Protein AF-A0A7C5TAH6-F1 (afdb_monomer_lite)

Sequence (177 aa):
PFDSHGAPWKGEYIFVSGNLTLDFLYNFFLEVGARLAKMRVYEMTDNPVAREMIGYLLVRGGVHALAYGKALEALTGVEVWRMLPIPSVPNNKFPEAAKYEKMGIHRTLYRFSPSDYKDIEKIWRGSHPEDGQPLQVYEGPPPGGEYHELPDVPEEFAPGLSSDDFRRIAKKLGIEL

Structure (mmCIF, N/CA/C/O backbone):
data_AF-A0A7C5TAH6-F1
#
_entry.id   AF-A0A7C5TAH6-F1
#
loop_
_atom_site.group_PDB
_atom_site.id
_atom_site.type_symbol
_atom_site.label_atom_id
_atom_site.label_alt_id
_atom_site.label_comp_id
_atom_site.label_asym_id
_atom_site.label_entity_id
_atom_site.label_seq_id
_atom_site.pdbx_PDB_ins_code
_atom_site.Cartn_x
_atom_site.Cartn_y
_atom_site.Cartn_z
_atom_site.occupancy
_atom_site.B_iso_or_equiv
_atom_site.auth_seq_id
_atom_site.auth_comp_id
_atom_site.auth_asym_id
_atom_site.auth_atom_id
_atom_site.pdbx_PDB_model_num
ATOM 1 N N . PRO A 1 1 ? 9.172 -13.349 -10.087 1.00 88.50 1 PRO A N 1
ATOM 2 C CA . PRO A 1 1 ? 9.204 -12.263 -9.072 1.00 88.50 1 PRO A CA 1
ATOM 3 C C . PRO A 1 1 ? 10.041 -12.719 -7.868 1.00 88.50 1 PRO A C 1
ATOM 5 O O . PRO A 1 1 ? 9.820 -13.830 -7.390 1.00 88.50 1 PRO A O 1
ATOM 8 N N . PHE A 1 2 ? 11.014 -11.916 -7.432 1.00 96.38 2 PHE A N 1
ATOM 9 C CA . PHE A 1 2 ? 11.978 -12.256 -6.376 1.00 96.38 2 PHE A CA 1
ATOM 10 C C . PHE A 1 2 ? 12.216 -11.072 -5.426 1.00 96.38 2 PHE A C 1
ATOM 12 O O . PHE A 1 2 ? 11.894 -9.934 -5.768 1.00 96.38 2 PHE A O 1
ATOM 19 N N . ASP A 1 3 ? 12.743 -11.348 -4.235 1.00 96.25 3 ASP A N 1
ATOM 20 C CA . ASP A 1 3 ? 13.160 -10.339 -3.259 1.00 96.25 3 ASP A CA 1
ATOM 21 C C . ASP A 1 3 ? 14.594 -9.824 -3.505 1.00 96.25 3 ASP A C 1
ATOM 23 O O . ASP A 1 3 ? 15.278 -10.234 -4.444 1.00 96.25 3 ASP A O 1
ATOM 27 N N . SER A 1 4 ? 15.080 -8.925 -2.643 1.00 96.56 4 SER A N 1
ATOM 28 C CA . SER A 1 4 ? 16.422 -8.333 -2.754 1.00 96.56 4 SER A CA 1
ATOM 29 C C . SER A 1 4 ? 17.583 -9.315 -2.532 1.00 96.56 4 SER A C 1
ATOM 31 O O . SER A 1 4 ? 18.730 -8.941 -2.753 1.00 96.56 4 SER A O 1
ATOM 33 N N . HIS A 1 5 ? 17.312 -10.541 -2.079 1.00 97.25 5 HIS A N 1
ATOM 34 C CA . HIS A 1 5 ? 18.298 -11.614 -1.919 1.00 97.25 5 HIS A CA 1
ATOM 35 C C . HIS A 1 5 ? 18.155 -12.692 -3.006 1.00 97.25 5 HIS A C 1
ATOM 37 O O . HIS A 1 5 ? 18.808 -13.732 -2.938 1.00 97.25 5 HIS A O 1
ATOM 43 N N . GLY A 1 6 ? 17.307 -12.452 -4.012 1.00 97.69 6 GLY A N 1
ATOM 44 C CA . GLY A 1 6 ? 17.059 -13.375 -5.114 1.00 97.69 6 GLY A CA 1
ATOM 45 C C . GLY A 1 6 ? 16.124 -14.534 -4.763 1.00 97.69 6 GLY A C 1
ATOM 46 O O . GLY A 1 6 ? 15.952 -15.436 -5.583 1.00 97.69 6 GLY A O 1
ATOM 47 N N . ALA A 1 7 ? 15.494 -14.539 -3.584 1.00 97.94 7 ALA A N 1
ATOM 48 C CA . ALA A 1 7 ? 14.525 -15.572 -3.244 1.00 97.94 7 ALA A CA 1
ATOM 49 C C . ALA A 1 7 ? 13.210 -15.321 -4.003 1.00 97.94 7 ALA A C 1
ATOM 51 O O . ALA A 1 7 ? 12.696 -14.198 -3.989 1.00 97.94 7 ALA A O 1
ATOM 52 N N . PRO A 1 8 ? 12.628 -16.333 -4.674 1.00 98.19 8 PRO A N 1
ATOM 53 C CA . PRO A 1 8 ? 11.360 -16.160 -5.367 1.00 98.19 8 PRO A CA 1
ATOM 54 C C . PRO A 1 8 ? 10.234 -15.905 -4.364 1.00 98.19 8 PRO A C 1
ATOM 56 O O . PRO A 1 8 ? 10.211 -16.496 -3.283 1.00 98.19 8 PRO A O 1
ATOM 59 N N . TRP A 1 9 ? 9.266 -15.073 -4.745 1.00 98.00 9 TRP A N 1
ATOM 60 C CA . TRP A 1 9 ? 8.038 -14.917 -3.968 1.00 98.00 9 TRP A CA 1
ATOM 61 C C . TRP A 1 9 ? 7.289 -16.256 -3.891 1.00 98.00 9 TRP A C 1
ATOM 63 O O . TRP A 1 9 ? 7.182 -16.966 -4.894 1.00 98.00 9 TRP A O 1
ATOM 73 N N . LYS A 1 10 ? 6.760 -16.599 -2.711 1.00 97.69 10 LYS A N 1
ATOM 74 C CA . LYS A 1 10 ? 6.054 -17.864 -2.463 1.00 97.69 10 LYS A CA 1
ATOM 75 C C . LYS A 1 10 ? 4.659 -17.612 -1.907 1.00 97.69 10 LYS A C 1
ATOM 77 O O . LYS A 1 10 ? 4.452 -16.677 -1.139 1.00 97.69 10 LYS A O 1
ATOM 82 N N . GLY A 1 11 ? 3.733 -18.522 -2.216 1.00 97.75 11 GLY A N 1
ATOM 83 C CA . GLY A 1 11 ? 2.370 -18.500 -1.673 1.00 97.75 11 GLY A CA 1
ATOM 84 C C . GLY A 1 11 ? 2.307 -18.610 -0.146 1.00 97.75 11 GLY A C 1
ATOM 85 O O . GLY A 1 11 ? 1.334 -1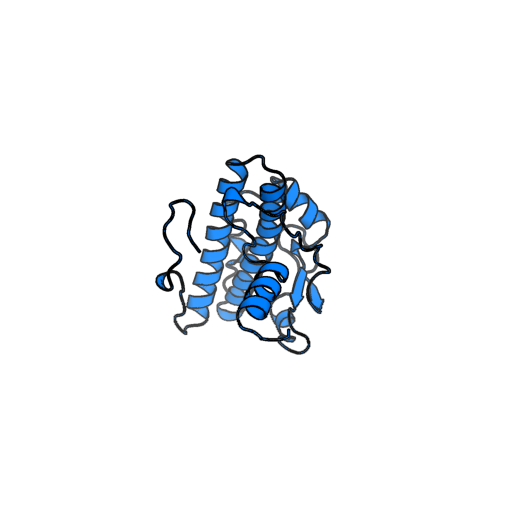8.169 0.446 1.00 97.75 11 GLY A O 1
ATOM 86 N N . GLU A 1 12 ? 3.362 -19.110 0.499 1.00 97.50 12 GLU A N 1
ATOM 87 C CA . GLU A 1 12 ? 3.494 -19.162 1.964 1.00 97.50 12 GLU A CA 1
ATOM 88 C C . GLU A 1 12 ? 3.530 -17.772 2.624 1.00 97.50 12 GLU A C 1
ATOM 90 O O . GLU A 1 12 ? 3.337 -17.661 3.830 1.00 97.50 12 GLU A O 1
ATOM 95 N N . TYR A 1 13 ? 3.763 -16.701 1.857 1.00 97.44 13 TYR A N 1
ATOM 96 C CA . TYR A 1 13 ? 3.665 -15.327 2.357 1.00 97.44 13 TYR A CA 1
ATOM 97 C C . TYR A 1 13 ? 2.221 -14.822 2.446 1.00 97.44 13 TYR A C 1
ATOM 99 O O . TYR A 1 13 ? 1.988 -13.762 3.021 1.00 97.44 13 TYR A O 1
ATOM 107 N N . ILE A 1 14 ? 1.256 -15.554 1.882 1.00 98.19 14 ILE A N 1
ATOM 108 C CA . ILE A 1 14 ? -0.165 -15.242 2.005 1.00 98.19 14 ILE A CA 1
ATOM 109 C C . ILE A 1 14 ? -0.675 -15.783 3.337 1.00 98.19 14 ILE A C 1
ATOM 111 O O . ILE A 1 14 ? -0.513 -16.962 3.649 1.00 98.19 14 ILE A O 1
ATOM 115 N N . PHE A 1 15 ? -1.380 -14.934 4.077 1.00 98.50 15 PHE A N 1
ATOM 116 C CA . PHE A 1 15 ? -2.148 -15.340 5.242 1.00 98.50 15 PHE A CA 1
ATOM 117 C C . PHE A 1 15 ? -3.635 -15.104 4.985 1.00 98.50 15 PHE A C 1
ATOM 119 O O . PHE A 1 15 ? -4.068 -13.971 4.785 1.00 98.50 15 PHE A O 1
ATOM 126 N N . VAL A 1 16 ? -4.407 -16.189 4.972 1.00 98.19 16 VAL A N 1
ATOM 127 C CA . VAL A 1 16 ? -5.870 -16.166 4.874 1.00 98.19 16 VAL A CA 1
ATOM 128 C C . VAL A 1 16 ? -6.396 -17.255 5.792 1.00 98.19 16 VAL A C 1
ATOM 130 O O . VAL A 1 16 ? -6.311 -18.440 5.472 1.00 98.19 16 VAL A O 1
ATOM 133 N N . SER A 1 17 ? -6.903 -16.859 6.954 1.00 98.31 17 SER A N 1
ATOM 134 C CA . SER A 1 17 ? -7.421 -17.804 7.944 1.00 98.31 17 SER A CA 1
ATOM 135 C C . SER A 1 17 ? -8.921 -18.056 7.798 1.00 98.31 17 SER A C 1
ATOM 137 O O . SER A 1 17 ? -9.429 -19.049 8.316 1.00 98.31 17 SER A O 1
ATOM 139 N N . GLY A 1 18 ? -9.645 -17.150 7.131 1.00 98.25 18 GLY A N 1
ATOM 140 C CA . GLY A 1 18 ? -11.108 -17.148 7.108 1.00 98.25 18 GLY A CA 1
ATOM 141 C C . GLY A 1 18 ? -11.734 -16.581 8.389 1.00 98.25 18 GLY A C 1
ATOM 142 O O . GLY A 1 18 ? -12.956 -16.468 8.475 1.00 98.25 18 GLY A O 1
ATOM 143 N N . ASN A 1 19 ? -10.923 -16.186 9.378 1.00 98.56 19 ASN A N 1
ATOM 144 C CA . ASN A 1 19 ? -11.364 -15.414 10.532 1.00 98.56 19 ASN A CA 1
ATOM 145 C C . ASN A 1 19 ? -11.103 -13.925 10.280 1.00 98.56 19 ASN A C 1
ATOM 147 O O . ASN A 1 19 ? -9.960 -13.475 10.261 1.00 98.56 19 ASN A O 1
ATOM 151 N N . LEU A 1 20 ? -12.178 -13.152 10.133 1.00 98.19 20 LEU A N 1
ATOM 152 C CA . LEU A 1 20 ? -12.101 -11.756 9.701 1.00 98.19 20 LEU A CA 1
ATOM 153 C C . LEU A 1 20 ? -11.236 -10.872 10.614 1.00 98.19 20 LEU A C 1
ATOM 155 O O . LEU A 1 20 ? -10.440 -10.074 10.125 1.00 98.19 20 LEU A O 1
ATOM 159 N N . THR A 1 21 ? -11.368 -11.015 11.935 1.00 98.50 21 THR A N 1
ATOM 160 C CA . THR A 1 21 ? -10.580 -10.228 12.895 1.00 98.50 21 THR A CA 1
ATOM 161 C C . THR A 1 21 ? -9.097 -10.572 12.806 1.00 98.50 21 THR A C 1
ATOM 163 O O . THR A 1 21 ? -8.258 -9.672 12.804 1.00 98.50 21 THR A O 1
ATOM 166 N N . LEU A 1 22 ? -8.768 -11.863 12.711 1.00 98.69 22 LEU A N 1
ATOM 167 C CA . LEU A 1 22 ? -7.389 -12.328 12.590 1.00 98.69 22 LEU A CA 1
ATOM 168 C C . LEU A 1 22 ? -6.756 -11.869 11.270 1.00 98.69 22 LEU A C 1
ATOM 170 O O . LEU A 1 22 ? -5.626 -11.384 11.272 1.00 98.69 22 LEU A O 1
ATOM 174 N N . ASP A 1 23 ? -7.502 -11.947 10.170 1.00 98.75 23 ASP A N 1
ATOM 175 C CA . ASP A 1 23 ? -7.037 -11.513 8.853 1.00 98.75 23 ASP A CA 1
ATOM 176 C C . ASP A 1 23 ? -6.838 -9.985 8.808 1.00 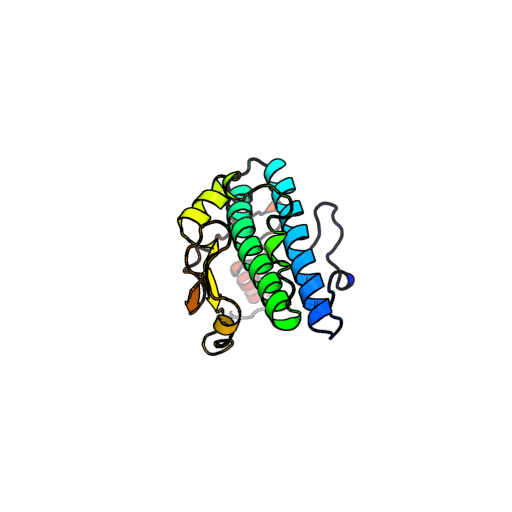98.75 23 ASP A C 1
ATOM 178 O O . ASP A 1 23 ? -5.829 -9.512 8.289 1.00 98.75 23 ASP A O 1
ATOM 182 N N . PHE A 1 24 ? -7.716 -9.181 9.426 1.00 98.56 24 PHE A N 1
ATOM 183 C CA . PHE A 1 24 ? -7.491 -7.732 9.525 1.00 98.56 24 PHE A CA 1
ATOM 184 C C . PHE A 1 24 ? -6.340 -7.351 10.457 1.00 98.56 24 PHE A C 1
ATOM 186 O O . PHE A 1 24 ? -5.618 -6.396 10.159 1.00 98.56 24 PHE A O 1
ATOM 193 N N . LEU A 1 25 ? -6.129 -8.088 11.551 1.00 98.69 25 LEU A N 1
ATOM 194 C CA . LEU A 1 25 ? -4.967 -7.884 12.415 1.00 98.69 25 LEU A CA 1
ATOM 195 C C . LEU A 1 25 ? -3.669 -8.178 11.655 1.00 98.69 25 LEU A C 1
ATOM 197 O O . LEU A 1 25 ? -2.727 -7.386 11.717 1.00 98.69 25 LEU A O 1
ATOM 201 N N . TYR A 1 26 ? -3.645 -9.276 10.895 1.00 98.75 26 TYR A N 1
ATOM 202 C CA . TYR A 1 26 ? -2.534 -9.602 10.010 1.00 98.75 26 TYR A CA 1
ATOM 203 C C . TYR A 1 26 ? -2.311 -8.505 8.962 1.00 98.75 26 TYR A C 1
ATOM 205 O O . TYR A 1 26 ? -1.183 -8.050 8.799 1.00 98.75 26 TYR A O 1
ATOM 213 N N . ASN A 1 27 ? -3.365 -8.017 8.304 1.00 98.81 27 ASN A N 1
ATOM 214 C CA . ASN A 1 27 ? -3.251 -6.974 7.281 1.00 98.81 27 ASN A CA 1
ATOM 215 C C . ASN A 1 27 ? -2.724 -5.645 7.845 1.00 98.81 27 ASN A C 1
ATOM 217 O O . ASN A 1 27 ? -1.900 -4.989 7.208 1.00 98.81 27 ASN A O 1
ATOM 221 N N . PHE A 1 28 ? -3.142 -5.262 9.057 1.00 98.81 28 PHE A N 1
ATOM 222 C CA . PHE A 1 28 ? -2.584 -4.098 9.749 1.00 98.81 28 PHE A CA 1
ATOM 223 C C . PHE A 1 28 ? -1.079 -4.267 10.002 1.00 98.81 28 PHE A C 1
ATOM 225 O O . PHE A 1 28 ? -0.293 -3.374 9.679 1.00 98.81 28 PHE A O 1
ATOM 232 N N . PHE A 1 29 ? -0.670 -5.427 10.533 1.00 98.69 29 PHE A N 1
ATOM 233 C CA . PHE A 1 29 ? 0.741 -5.767 10.734 1.00 98.69 29 PHE A CA 1
ATOM 234 C C . PHE A 1 29 ? 1.530 -5.753 9.415 1.00 98.69 29 PHE A C 1
ATOM 236 O O . PHE A 1 29 ? 2.628 -5.194 9.355 1.00 98.69 29 PHE A O 1
ATOM 243 N N . LEU A 1 30 ? 0.961 -6.326 8.354 1.00 98.75 30 LEU A N 1
ATOM 244 C CA . LEU A 1 30 ? 1.581 -6.409 7.039 1.00 98.75 30 LEU A CA 1
ATOM 245 C C . LEU A 1 30 ? 1.898 -5.015 6.486 1.00 98.75 30 LEU A C 1
ATOM 247 O O . LEU A 1 30 ? 3.012 -4.792 6.015 1.00 98.75 30 LEU A O 1
ATOM 251 N N . GLU A 1 31 ? 0.968 -4.063 6.587 1.00 98.81 31 GLU A N 1
ATOM 252 C CA . GLU A 1 31 ? 1.178 -2.697 6.094 1.00 98.81 31 GLU A CA 1
ATOM 253 C C . GLU A 1 31 ? 2.289 -1.963 6.856 1.00 98.81 31 GLU A C 1
ATOM 255 O O . GLU A 1 31 ? 3.167 -1.355 6.239 1.00 98.81 31 GLU A O 1
ATOM 260 N N . VAL A 1 32 ? 2.328 -2.057 8.191 1.00 98.44 32 VAL A N 1
ATOM 261 C CA . VAL A 1 32 ? 3.386 -1.392 8.974 1.00 98.44 32 VAL A CA 1
ATOM 262 C C . VAL A 1 32 ? 4.753 -2.067 8.813 1.00 98.44 32 VAL A C 1
ATOM 264 O O . VAL A 1 32 ? 5.780 -1.384 8.778 1.00 98.44 32 VAL A O 1
ATOM 267 N N . GLY A 1 33 ? 4.787 -3.390 8.623 1.00 98.50 33 GLY A N 1
ATOM 268 C CA . GLY A 1 33 ? 6.002 -4.119 8.257 1.00 98.50 33 GLY A CA 1
ATOM 269 C C . GLY A 1 33 ? 6.506 -3.728 6.864 1.00 98.50 33 GLY A C 1
ATOM 270 O O . GLY A 1 33 ? 7.689 -3.428 6.679 1.00 98.50 33 GLY A O 1
ATOM 271 N N . ALA A 1 34 ? 5.599 -3.633 5.890 1.00 98.69 34 ALA A N 1
ATOM 272 C CA . ALA A 1 34 ? 5.915 -3.186 4.540 1.00 98.69 34 ALA A CA 1
ATOM 273 C C . ALA A 1 34 ? 6.363 -1.716 4.509 1.00 98.69 34 ALA A C 1
ATOM 275 O O . ALA A 1 34 ? 7.215 -1.355 3.695 1.00 98.69 34 ALA A O 1
ATOM 276 N N . ARG A 1 35 ? 5.819 -0.862 5.382 1.00 98.62 35 ARG A N 1
ATOM 277 C CA . ARG A 1 35 ? 6.261 0.526 5.566 1.00 98.62 35 ARG A CA 1
ATOM 278 C C . ARG A 1 35 ? 7.698 0.598 6.081 1.00 98.62 35 ARG A C 1
ATOM 280 O O . ARG A 1 35 ? 8.499 1.329 5.506 1.00 98.62 35 ARG A O 1
ATOM 287 N N . LEU A 1 36 ? 8.047 -0.188 7.102 1.00 98.62 36 LEU A N 1
ATOM 288 C CA . LEU A 1 36 ? 9.419 -0.263 7.618 1.00 98.62 36 LEU A CA 1
ATOM 289 C C . LEU A 1 36 ? 10.419 -0.656 6.520 1.00 98.62 36 LEU A C 1
ATOM 291 O O . LEU A 1 36 ? 11.473 -0.032 6.396 1.00 98.62 36 LEU A O 1
ATOM 295 N N . ALA A 1 37 ? 10.088 -1.666 5.710 1.00 98.50 37 ALA A N 1
ATOM 296 C CA . ALA A 1 37 ? 10.935 -2.082 4.595 1.00 98.50 37 ALA A CA 1
ATOM 297 C C . ALA A 1 37 ? 11.120 -0.951 3.568 1.00 98.50 37 ALA A C 1
ATOM 299 O O . ALA A 1 37 ? 12.250 -0.655 3.185 1.00 98.50 37 ALA A O 1
ATOM 300 N N . LYS A 1 38 ? 10.033 -0.261 3.187 1.00 98.75 38 LYS A N 1
ATOM 301 C CA . LYS A 1 38 ? 10.082 0.900 2.281 1.00 98.75 38 LYS A CA 1
ATOM 302 C C . LYS A 1 38 ? 10.994 2.007 2.810 1.00 98.75 38 LYS A C 1
ATOM 304 O O . LYS A 1 38 ? 11.820 2.507 2.057 1.00 98.75 38 LYS A O 1
ATOM 309 N N . MET A 1 39 ? 10.883 2.358 4.093 1.00 98.56 39 MET A N 1
ATOM 310 C CA . MET A 1 39 ? 11.728 3.389 4.711 1.00 98.56 39 MET A CA 1
ATOM 311 C C . MET A 1 39 ? 13.214 3.023 4.650 1.00 98.56 39 MET A C 1
ATOM 313 O O . MET A 1 39 ? 14.027 3.847 4.251 1.00 98.56 39 MET A O 1
ATOM 317 N N . ARG A 1 40 ? 13.567 1.774 4.976 1.00 98.56 40 ARG A N 1
ATOM 318 C CA . ARG A 1 40 ? 14.963 1.315 4.905 1.00 98.56 40 ARG A CA 1
ATOM 319 C C . ARG A 1 40 ? 15.500 1.351 3.478 1.00 98.56 40 ARG A C 1
ATOM 321 O O . ARG A 1 40 ? 16.596 1.845 3.260 1.00 98.56 40 ARG A O 1
ATOM 328 N N . VAL A 1 41 ? 14.721 0.884 2.500 1.00 98.62 41 VAL A N 1
ATOM 329 C CA . VAL A 1 41 ? 15.124 0.941 1.084 1.00 98.62 41 VAL A CA 1
ATOM 330 C C . VAL A 1 41 ? 15.285 2.388 0.616 1.00 98.62 41 VAL A C 1
ATOM 332 O O . VAL A 1 41 ? 16.247 2.687 -0.084 1.00 98.62 41 VAL A O 1
ATOM 335 N N . TYR A 1 42 ? 14.404 3.298 1.041 1.00 98.62 42 TYR A N 1
ATOM 336 C CA . TYR A 1 42 ? 14.531 4.728 0.754 1.00 98.62 42 TYR A CA 1
ATOM 337 C C . TYR A 1 42 ? 15.861 5.302 1.273 1.00 98.62 42 TYR A C 1
ATOM 339 O O . TYR A 1 42 ? 16.503 6.096 0.590 1.00 98.62 42 TYR A O 1
ATOM 347 N N . GLU A 1 43 ? 16.306 4.887 2.461 1.00 98.44 43 GLU A N 1
ATOM 348 C CA . GLU A 1 43 ? 17.591 5.307 3.040 1.00 98.44 43 GLU A CA 1
ATOM 349 C C . GLU A 1 43 ? 18.811 4.668 2.354 1.00 98.44 43 GLU A C 1
ATOM 351 O O . GLU A 1 43 ? 19.923 5.173 2.488 1.00 98.44 43 GLU A O 1
ATOM 356 N N . MET A 1 44 ? 18.619 3.591 1.589 1.00 98.69 44 MET A N 1
ATOM 357 C CA . MET A 1 44 ? 19.682 2.883 0.864 1.00 98.69 44 MET A CA 1
ATOM 358 C C . MET A 1 44 ? 19.902 3.399 -0.563 1.00 98.69 44 MET A C 1
ATOM 360 O O . MET A 1 44 ? 20.815 2.936 -1.244 1.00 98.69 44 MET A O 1
ATOM 364 N N . THR A 1 45 ? 19.071 4.324 -1.046 1.00 98.44 45 THR A N 1
ATOM 365 C CA . THR A 1 45 ? 19.170 4.848 -2.411 1.00 98.44 45 THR A CA 1
ATOM 366 C C . THR A 1 45 ? 18.891 6.343 -2.464 1.00 98.44 45 THR A C 1
ATOM 368 O O . THR A 1 45 ? 18.075 6.874 -1.713 1.00 98.44 45 THR A O 1
ATOM 371 N N . ASP A 1 46 ? 19.558 7.036 -3.376 1.00 98.31 46 ASP A N 1
ATOM 372 C CA . ASP A 1 46 ? 19.279 8.412 -3.784 1.00 98.31 46 ASP A CA 1
ATOM 373 C C . ASP A 1 46 ? 18.633 8.487 -5.179 1.00 98.31 46 ASP A C 1
ATOM 375 O O . ASP A 1 46 ? 18.361 9.582 -5.673 1.00 98.31 46 ASP A O 1
ATOM 379 N N . ASN A 1 47 ? 18.333 7.339 -5.803 1.00 98.69 47 ASN A N 1
ATOM 380 C CA . ASN A 1 47 ? 17.711 7.295 -7.119 1.00 98.69 47 ASN A CA 1
ATOM 381 C C . ASN A 1 47 ? 16.323 7.972 -7.079 1.00 98.69 47 ASN A C 1
ATOM 383 O O . ASN A 1 47 ? 15.451 7.538 -6.316 1.00 98.69 47 ASN A O 1
ATOM 387 N N . PRO A 1 48 ? 16.077 8.996 -7.917 1.00 98.44 48 PRO A N 1
ATOM 388 C CA . PRO A 1 48 ? 14.859 9.795 -7.832 1.00 98.44 48 PRO A CA 1
ATOM 389 C C . PRO A 1 48 ? 13.601 9.004 -8.200 1.00 98.44 48 PRO A C 1
ATOM 391 O O . PRO A 1 48 ? 12.557 9.224 -7.598 1.00 98.44 48 PRO A O 1
ATOM 394 N N . VAL A 1 49 ? 13.686 8.043 -9.127 1.00 97.88 49 VAL A N 1
ATOM 395 C CA . VAL A 1 49 ? 12.542 7.194 -9.507 1.00 97.88 49 VAL A CA 1
ATOM 396 C C . VAL A 1 49 ? 12.145 6.288 -8.343 1.00 97.88 49 VAL A C 1
ATOM 398 O O . VAL A 1 49 ? 10.965 6.184 -8.005 1.00 97.88 49 VAL A O 1
ATOM 401 N N . ALA A 1 50 ? 13.131 5.669 -7.687 1.00 98.56 50 ALA A N 1
ATOM 402 C CA . ALA A 1 50 ? 12.888 4.834 -6.516 1.00 98.56 50 ALA A CA 1
ATOM 403 C C . ALA A 1 50 ? 12.296 5.650 -5.357 1.00 98.56 50 ALA A C 1
ATOM 405 O O . ALA A 1 50 ? 11.305 5.232 -4.758 1.00 98.56 50 ALA A O 1
ATOM 406 N N . ARG A 1 51 ? 12.859 6.828 -5.061 1.00 98.75 51 ARG A N 1
ATOM 407 C CA . ARG A 1 51 ? 12.376 7.700 -3.980 1.00 98.75 51 ARG A CA 1
ATOM 408 C C . ARG A 1 51 ? 10.981 8.251 -4.229 1.00 98.75 51 ARG A C 1
ATOM 410 O O . ARG A 1 51 ? 10.173 8.255 -3.303 1.00 98.75 51 ARG A O 1
ATOM 417 N N . GLU A 1 52 ? 10.675 8.639 -5.462 1.00 98.62 52 GLU A N 1
ATOM 418 C CA . GLU A 1 52 ? 9.344 9.099 -5.859 1.00 98.62 52 GLU A CA 1
ATOM 419 C C . GLU A 1 52 ? 8.294 7.998 -5.641 1.00 98.62 52 GLU A C 1
ATOM 421 O O . GLU A 1 52 ? 7.284 8.212 -4.964 1.00 98.62 52 GLU A O 1
ATOM 426 N N . MET A 1 53 ? 8.579 6.785 -6.133 1.00 98.56 53 MET A N 1
ATOM 427 C CA . MET A 1 53 ? 7.717 5.615 -5.954 1.00 98.56 53 MET A CA 1
ATOM 428 C C . MET A 1 53 ? 7.533 5.269 -4.472 1.00 98.56 53 MET A C 1
ATOM 430 O O . MET A 1 53 ? 6.402 5.082 -4.015 1.00 98.56 53 MET A O 1
ATOM 434 N N . ILE A 1 54 ? 8.618 5.226 -3.694 1.00 98.81 54 ILE A N 1
ATOM 435 C CA . ILE A 1 54 ? 8.541 4.913 -2.265 1.00 98.81 54 ILE A CA 1
ATOM 436 C C . ILE A 1 54 ? 7.760 5.997 -1.518 1.00 98.81 54 ILE A C 1
ATOM 438 O O . ILE A 1 54 ? 6.898 5.657 -0.711 1.00 98.81 54 ILE A O 1
ATOM 442 N N . GLY A 1 55 ? 8.002 7.278 -1.800 1.00 98.75 55 GLY A N 1
ATOM 443 C CA . GLY A 1 55 ? 7.281 8.391 -1.186 1.00 98.75 55 GLY A CA 1
ATOM 444 C C . GLY A 1 55 ? 5.772 8.284 -1.394 1.00 98.75 55 GLY A C 1
ATOM 445 O O . GLY A 1 55 ? 5.007 8.383 -0.434 1.00 98.75 55 GLY A O 1
ATOM 446 N N . TYR A 1 56 ? 5.342 7.983 -2.623 1.00 98.69 56 TYR A N 1
ATOM 447 C CA . TYR A 1 56 ? 3.931 7.738 -2.924 1.00 98.69 56 TYR A CA 1
ATOM 448 C C . TYR A 1 56 ? 3.380 6.549 -2.127 1.00 98.69 56 TYR A C 1
ATOM 450 O O . TYR A 1 56 ? 2.337 6.649 -1.475 1.00 98.69 56 TYR A O 1
ATOM 458 N N . LEU A 1 57 ? 4.095 5.421 -2.131 1.00 98.81 57 LEU A N 1
ATOM 459 C CA . LEU A 1 57 ? 3.640 4.191 -1.485 1.00 98.81 57 LEU A CA 1
ATOM 460 C C . LEU A 1 57 ? 3.731 4.212 0.048 1.00 98.81 57 LEU A C 1
ATOM 462 O O . LEU A 1 57 ? 3.008 3.452 0.690 1.00 98.81 57 LEU A O 1
ATOM 466 N N . LEU A 1 58 ? 4.548 5.077 0.654 1.00 98.75 58 LEU A N 1
ATOM 467 C CA . LEU A 1 58 ? 4.512 5.345 2.096 1.00 98.75 58 LEU A CA 1
ATOM 468 C C . LEU A 1 58 ? 3.187 6.006 2.489 1.00 98.75 58 LEU A C 1
ATOM 470 O O . LEU A 1 58 ? 2.567 5.606 3.476 1.00 98.75 58 LEU A O 1
ATOM 474 N N . VAL A 1 59 ? 2.714 6.959 1.680 1.00 98.56 59 VAL A N 1
ATOM 475 C CA . VAL A 1 59 ? 1.410 7.599 1.887 1.00 98.56 59 VAL A CA 1
ATOM 476 C C . VAL A 1 59 ? 0.276 6.601 1.656 1.00 98.56 59 VAL A C 1
ATOM 478 O O . VAL A 1 59 ? -0.619 6.489 2.493 1.00 98.56 59 VAL A O 1
ATOM 481 N N . ARG A 1 60 ? 0.321 5.816 0.569 1.00 98.75 60 ARG A N 1
ATOM 482 C CA . ARG A 1 60 ? -0.705 4.791 0.292 1.00 98.75 60 ARG A CA 1
ATOM 483 C C . ARG A 1 60 ? -0.756 3.692 1.357 1.00 98.75 60 ARG A C 1
ATOM 485 O O . ARG A 1 60 ? -1.846 3.358 1.807 1.00 98.75 60 ARG A O 1
ATOM 492 N N . GLY A 1 61 ? 0.391 3.184 1.808 1.00 98.56 61 GLY A N 1
ATOM 493 C CA . GLY A 1 61 ? 0.450 2.206 2.902 1.00 98.56 61 GLY A CA 1
ATOM 494 C C . GLY A 1 61 ? -0.101 2.764 4.218 1.00 98.56 61 GLY A C 1
ATOM 495 O O . GLY A 1 61 ? -0.776 2.051 4.955 1.00 98.56 61 GLY A O 1
ATOM 496 N N . GLY A 1 62 ? 0.091 4.064 4.481 1.00 98.31 62 GLY A N 1
ATOM 497 C CA . GLY A 1 62 ? -0.551 4.758 5.603 1.00 98.31 62 GLY A CA 1
ATOM 498 C C . GLY A 1 62 ? -2.081 4.741 5.522 1.00 98.31 62 GLY A C 1
ATOM 499 O O . GLY A 1 62 ? -2.741 4.422 6.511 1.00 98.31 62 GLY A O 1
ATOM 500 N N . VAL A 1 63 ? -2.646 4.996 4.333 1.00 98.69 63 VAL A N 1
ATOM 501 C CA . VAL A 1 63 ? -4.097 4.882 4.085 1.00 98.69 63 VAL A CA 1
ATOM 502 C C . VAL A 1 63 ? -4.597 3.476 4.408 1.00 98.69 63 VAL A C 1
ATOM 504 O O . VAL A 1 63 ? -5.593 3.325 5.113 1.00 98.69 63 VAL A O 1
ATOM 507 N N . HIS A 1 64 ? -3.906 2.442 3.928 1.00 98.81 64 HIS A N 1
ATOM 508 C CA . HIS A 1 64 ? -4.318 1.056 4.148 1.00 98.81 64 HIS A CA 1
ATOM 509 C C . HIS A 1 64 ? -4.209 0.641 5.619 1.00 98.81 64 HIS A C 1
ATOM 511 O O . HIS A 1 64 ? -5.161 0.086 6.165 1.00 98.81 64 HIS A O 1
ATOM 517 N N . ALA A 1 65 ? -3.095 0.960 6.287 1.00 98.69 65 ALA A N 1
ATOM 518 C CA . ALA A 1 65 ? -2.918 0.678 7.710 1.00 98.69 65 ALA A CA 1
ATOM 519 C C . ALA A 1 65 ? -4.016 1.349 8.550 1.00 98.69 65 ALA A C 1
ATOM 521 O O . ALA A 1 65 ? -4.611 0.714 9.422 1.00 98.69 65 ALA A O 1
ATOM 522 N N . LEU A 1 66 ? -4.348 2.611 8.253 1.00 98.62 66 LEU A N 1
ATOM 523 C CA . LEU A 1 66 ? -5.444 3.311 8.920 1.00 98.62 66 LEU A CA 1
ATOM 524 C C . LEU A 1 66 ? -6.803 2.661 8.616 1.00 98.62 66 LEU A C 1
ATOM 526 O O . LEU A 1 66 ? -7.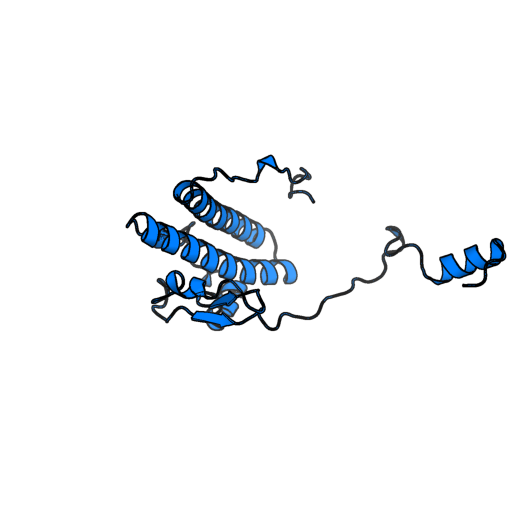615 2.510 9.527 1.00 98.62 66 LEU A O 1
ATOM 530 N N . ALA A 1 67 ? -7.054 2.242 7.373 1.00 98.62 67 ALA A N 1
ATOM 531 C CA . ALA A 1 67 ? -8.308 1.600 6.982 1.00 98.62 67 ALA A CA 1
ATOM 532 C C . ALA A 1 67 ? -8.513 0.259 7.705 1.00 98.62 67 ALA A C 1
ATOM 534 O O . ALA A 1 67 ? -9.577 0.037 8.283 1.00 98.62 67 ALA A O 1
ATOM 535 N N . TYR A 1 68 ? -7.487 -0.600 7.754 1.00 98.75 68 TYR A N 1
ATOM 536 C CA . TYR A 1 68 ? -7.538 -1.852 8.517 1.00 98.75 68 TYR A CA 1
ATOM 537 C C . TYR A 1 68 ? -7.663 -1.601 10.022 1.00 98.75 68 TYR A C 1
ATOM 539 O O . TYR A 1 68 ? -8.446 -2.272 10.690 1.00 98.75 68 TYR A O 1
ATOM 547 N N . GLY A 1 69 ? -6.968 -0.595 10.558 1.00 98.56 69 GLY A N 1
ATOM 548 C CA . GLY A 1 69 ? -7.104 -0.205 11.961 1.00 98.56 69 GLY A CA 1
ATOM 549 C C . GLY A 1 69 ? -8.518 0.281 12.314 1.00 98.56 69 GLY A C 1
ATOM 550 O O . GLY A 1 69 ? -9.043 -0.091 13.360 1.00 98.56 69 GLY A O 1
ATOM 551 N N . LYS A 1 70 ? -9.172 1.049 11.431 1.00 98.50 70 LYS A N 1
ATOM 552 C CA . LYS A 1 70 ? -10.585 1.448 11.577 1.00 98.50 70 LYS A CA 1
ATOM 553 C C . LYS A 1 70 ? -11.551 0.271 11.433 1.00 98.50 70 LYS A C 1
ATOM 555 O O . LYS A 1 70 ? -12.553 0.216 12.139 1.00 98.50 70 LYS A O 1
ATOM 560 N N . ALA A 1 71 ? -11.261 -0.686 10.551 1.00 98.44 71 ALA A N 1
ATOM 561 C CA . ALA A 1 71 ? -12.052 -1.911 10.439 1.00 98.44 71 ALA A CA 1
ATOM 562 C C . ALA A 1 71 ? -11.967 -2.758 11.723 1.00 98.44 71 ALA A C 1
ATOM 564 O O . ALA A 1 71 ? -12.987 -3.242 12.210 1.00 98.44 71 ALA A O 1
ATOM 565 N N . LEU A 1 72 ? -10.772 -2.881 12.311 1.00 98.69 72 LEU A N 1
ATOM 566 C CA . LEU A 1 72 ? -10.569 -3.547 13.601 1.00 98.69 72 LEU A CA 1
ATOM 567 C C . LEU A 1 72 ? -11.316 -2.839 14.732 1.00 98.69 72 LEU A C 1
ATOM 569 O O . LEU A 1 72 ? -11.961 -3.512 15.532 1.00 98.69 72 LEU A O 1
ATOM 573 N N . GLU A 1 73 ? -11.291 -1.506 14.774 1.00 98.25 73 GLU A N 1
ATOM 574 C CA . GLU A 1 73 ? -12.083 -0.726 15.730 1.00 98.25 73 GLU A CA 1
ATOM 575 C C . GLU A 1 73 ? -13.579 -1.033 15.588 1.00 98.25 73 GLU A C 1
ATOM 577 O O . GLU A 1 73 ? -14.236 -1.347 16.576 1.00 98.25 73 GLU A O 1
ATOM 582 N N . ALA A 1 74 ? -14.109 -1.030 14.363 1.00 97.69 74 ALA A N 1
ATOM 583 C CA . ALA A 1 74 ? -15.520 -1.321 14.118 1.00 97.69 74 ALA A CA 1
ATOM 584 C C . ALA A 1 74 ? -15.931 -2.743 14.546 1.00 97.69 74 ALA A C 1
ATOM 586 O O . ALA A 1 74 ? -17.061 -2.948 14.984 1.00 97.69 74 ALA A O 1
ATOM 587 N N . LEU A 1 75 ? -15.030 -3.723 14.421 1.00 97.56 75 LEU A N 1
ATOM 588 C CA . LEU A 1 75 ? -15.298 -5.123 14.769 1.00 97.56 75 LEU A CA 1
ATOM 589 C C . LEU A 1 75 ? -15.087 -5.447 16.250 1.00 97.56 75 LEU A C 1
ATOM 591 O O . LEU A 1 75 ? -15.744 -6.342 16.776 1.00 97.56 75 LEU A O 1
ATOM 595 N N . THR A 1 76 ? -14.138 -4.779 16.905 1.00 98.06 76 THR A N 1
ATOM 596 C CA . THR A 1 76 ? -13.639 -5.186 18.231 1.00 98.06 76 THR A CA 1
ATOM 597 C C . THR A 1 76 ? -13.804 -4.118 19.309 1.00 98.06 76 THR A C 1
ATOM 599 O O . THR A 1 76 ? -13.669 -4.427 20.490 1.00 98.06 76 THR A O 1
ATOM 602 N N . GLY A 1 77 ? -14.065 -2.865 18.928 1.00 98.25 77 GLY A N 1
ATOM 603 C CA . GLY A 1 77 ? -14.044 -1.704 19.820 1.00 98.25 77 GLY A CA 1
ATOM 604 C C . GLY A 1 77 ? -12.638 -1.212 20.189 1.00 98.25 77 GLY A C 1
ATOM 605 O O . GLY A 1 77 ? -12.516 -0.252 20.944 1.00 98.25 77 GLY A O 1
ATOM 606 N N . VAL A 1 78 ? -11.573 -1.845 19.683 1.00 98.31 78 VAL A N 1
ATOM 607 C CA . VAL A 1 78 ? -10.185 -1.467 19.982 1.00 98.31 78 VAL A CA 1
ATOM 608 C C . VAL A 1 78 ? -9.639 -0.533 18.903 1.00 98.31 78 VAL A C 1
ATOM 610 O O . VAL A 1 78 ? -9.537 -0.904 17.735 1.00 98.31 78 VAL A O 1
ATOM 613 N N . GLU A 1 79 ? -9.208 0.666 19.296 1.00 97.12 79 GLU A N 1
ATOM 614 C CA . GLU A 1 79 ? -8.620 1.677 18.405 1.00 97.12 79 GLU A CA 1
ATOM 615 C C . GLU A 1 79 ? -7.157 1.346 18.021 1.00 97.12 79 GLU A C 1
ATOM 617 O O . GLU A 1 79 ? -6.227 2.102 18.303 1.00 97.12 79 GLU A O 1
ATOM 622 N N . VAL A 1 80 ? -6.932 0.206 17.355 1.00 97.00 80 VAL A N 1
ATOM 623 C CA . VAL A 1 80 ? -5.603 -0.284 16.914 1.00 97.00 80 VAL A CA 1
ATOM 624 C C . VAL A 1 80 ? -4.845 0.766 16.091 1.00 97.00 80 VAL A C 1
ATOM 626 O O . VAL A 1 80 ? -3.625 0.895 16.201 1.00 97.00 80 VAL A O 1
ATOM 629 N N . TRP A 1 81 ? -5.567 1.568 15.303 1.00 96.81 81 TRP A N 1
ATOM 630 C CA . TRP A 1 81 ? -4.992 2.641 14.491 1.00 96.81 81 TRP A CA 1
ATOM 631 C C . TRP A 1 81 ? -4.253 3.712 15.310 1.00 96.81 81 TRP A C 1
ATOM 633 O O . TRP A 1 81 ? -3.384 4.377 14.750 1.00 96.81 81 TRP A O 1
ATOM 643 N N . ARG A 1 82 ? -4.520 3.866 16.619 1.00 96.88 82 ARG A N 1
ATOM 644 C CA . ARG A 1 82 ? -3.776 4.796 17.495 1.00 96.88 82 ARG A CA 1
ATOM 645 C C . ARG A 1 82 ? -2.312 4.413 17.691 1.00 96.88 82 ARG A C 1
ATOM 647 O O . ARG A 1 82 ? -1.541 5.227 18.185 1.00 96.88 82 ARG A O 1
ATOM 654 N N . MET A 1 83 ? -1.921 3.194 17.320 1.00 97.06 83 MET A N 1
ATOM 655 C CA . MET A 1 83 ? -0.516 2.790 17.322 1.00 97.06 83 MET A CA 1
ATOM 656 C C . MET A 1 83 ? 0.278 3.389 16.153 1.00 97.06 83 MET A C 1
ATOM 658 O O . MET A 1 83 ? 1.505 3.332 16.168 1.00 97.06 83 MET A O 1
ATOM 662 N N . LEU A 1 84 ? -0.388 3.937 15.130 1.00 97.00 84 LEU A N 1
ATOM 663 C CA . LEU A 1 84 ? 0.284 4.572 14.001 1.00 97.00 84 LEU A CA 1
ATOM 664 C C . LEU A 1 84 ? 0.892 5.936 14.395 1.00 97.00 84 LEU A C 1
ATOM 666 O O . LEU A 1 84 ? 0.310 6.647 15.213 1.00 97.00 84 LEU A O 1
ATOM 670 N N . PRO A 1 85 ? 2.018 6.334 13.773 1.00 96.56 85 PRO A N 1
ATOM 671 C CA . PRO A 1 85 ? 2.788 5.569 12.791 1.00 96.56 85 PRO A CA 1
ATOM 672 C C . PRO A 1 85 ? 3.708 4.518 13.438 1.00 96.56 85 PRO A C 1
ATOM 674 O O . PRO A 1 85 ? 4.296 4.739 14.497 1.00 96.56 85 PRO A O 1
ATOM 677 N N . ILE A 1 86 ? 3.896 3.393 12.739 1.00 97.56 86 ILE A N 1
ATOM 678 C CA . ILE A 1 86 ? 4.887 2.362 13.075 1.00 97.56 86 ILE A CA 1
ATOM 679 C C . ILE A 1 86 ? 5.858 2.213 11.889 1.00 97.56 86 ILE A C 1
ATOM 681 O O . ILE A 1 86 ? 5.409 1.988 10.761 1.00 97.56 86 ILE A O 1
ATOM 685 N N . PRO A 1 87 ? 7.182 2.351 12.087 1.00 97.56 87 PRO A N 1
ATOM 686 C CA . PRO A 1 87 ? 7.841 2.959 13.250 1.00 97.56 87 PRO A CA 1
ATOM 687 C C . PRO A 1 87 ? 7.382 4.404 13.495 1.00 97.56 87 PRO A C 1
ATOM 689 O O . PRO A 1 87 ? 6.840 5.034 12.583 1.00 97.56 87 PRO A O 1
ATOM 692 N N . SER A 1 88 ? 7.673 4.934 14.690 1.00 95.69 88 SER A N 1
ATOM 693 C CA . SER A 1 88 ? 7.311 6.288 15.148 1.00 95.69 88 SER A CA 1
ATOM 694 C C . SER A 1 88 ? 8.118 7.404 14.465 1.00 95.69 88 SER A C 1
ATOM 696 O O . SER A 1 88 ? 8.770 8.225 15.103 1.00 95.69 88 SER A O 1
ATOM 698 N N . VAL A 1 89 ? 8.081 7.416 13.136 1.00 95.88 89 VAL A N 1
ATOM 699 C CA . VAL A 1 89 ? 8.661 8.422 12.249 1.00 95.88 89 VAL A CA 1
ATOM 700 C C . VAL A 1 89 ? 7.535 8.868 11.322 1.00 95.88 89 VAL A C 1
ATOM 702 O O . VAL A 1 89 ? 7.011 8.021 10.598 1.00 95.88 89 VAL A O 1
ATOM 705 N N . PRO A 1 90 ? 7.133 10.147 11.324 1.00 94.50 90 PRO A N 1
ATOM 706 C CA . PRO A 1 90 ? 6.070 10.626 10.448 1.00 94.50 90 PRO A CA 1
ATOM 707 C C . PRO A 1 90 ? 6.533 10.679 8.988 1.00 94.50 90 PRO A C 1
ATOM 709 O O . PRO A 1 90 ? 7.711 10.892 8.692 1.00 94.50 90 PRO A O 1
ATOM 712 N N . ASN A 1 91 ? 5.590 10.514 8.062 1.00 94.81 91 ASN A N 1
ATOM 713 C CA . ASN A 1 91 ? 5.861 10.541 6.623 1.00 94.81 91 ASN A CA 1
ATOM 714 C C . ASN A 1 91 ? 6.436 11.883 6.145 1.00 94.81 91 ASN A C 1
ATOM 716 O O . ASN A 1 91 ? 7.236 11.901 5.213 1.00 94.81 91 ASN A O 1
ATOM 720 N N . ASN A 1 92 ? 6.122 12.994 6.818 1.00 92.19 92 ASN A N 1
ATOM 721 C CA . ASN A 1 92 ? 6.644 14.320 6.473 1.00 92.19 92 ASN A CA 1
ATOM 722 C C . ASN A 1 92 ? 8.180 14.466 6.576 1.00 92.19 92 ASN A C 1
ATOM 724 O O . ASN A 1 92 ? 8.725 15.492 6.166 1.00 92.19 92 ASN A O 1
ATOM 728 N N . LYS A 1 93 ? 8.885 13.458 7.109 1.00 96.25 93 LYS A N 1
ATOM 729 C CA . LYS A 1 93 ? 10.354 13.369 7.092 1.00 96.25 93 LYS A CA 1
ATOM 730 C C . LYS A 1 93 ? 10.920 12.919 5.745 1.00 96.25 93 LYS A C 1
ATOM 732 O O . LYS A 1 93 ? 12.109 13.108 5.511 1.00 96.25 93 LYS A O 1
ATOM 737 N N . PHE A 1 94 ? 10.082 12.381 4.863 1.00 98.00 94 PHE A N 1
ATOM 738 C CA . PHE A 1 94 ? 10.435 11.979 3.505 1.00 98.00 94 PHE A CA 1
ATOM 739 C C . PHE A 1 94 ? 9.862 13.021 2.529 1.00 98.00 94 PHE A C 1
ATOM 741 O O . PHE A 1 94 ? 8.636 13.126 2.429 1.00 98.00 94 PHE A O 1
ATOM 748 N N . PRO A 1 95 ? 10.693 13.826 1.837 1.00 98.38 95 PRO A N 1
ATOM 749 C CA . PRO A 1 95 ? 10.223 14.931 0.994 1.00 98.38 95 PRO A CA 1
ATOM 750 C C . PRO A 1 95 ? 9.159 14.535 -0.042 1.00 98.38 95 PRO A C 1
ATOM 752 O O . PRO A 1 95 ? 8.172 15.250 -0.229 1.00 98.38 95 PRO A O 1
ATOM 755 N N . GLU A 1 96 ? 9.322 13.378 -0.676 1.00 98.69 96 GLU A N 1
ATOM 756 C CA . GLU A 1 96 ? 8.429 12.826 -1.692 1.00 98.69 96 GLU A CA 1
ATOM 757 C C . GLU A 1 96 ? 7.094 12.402 -1.068 1.00 98.69 96 GLU A C 1
ATOM 759 O O . GLU A 1 96 ? 6.043 12.695 -1.629 1.00 98.69 96 GLU A O 1
ATOM 764 N N . ALA A 1 97 ? 7.097 11.807 0.131 1.00 98.56 97 ALA A N 1
ATOM 765 C CA . ALA A 1 97 ? 5.858 11.499 0.852 1.00 98.56 97 ALA A CA 1
ATOM 766 C C . ALA A 1 97 ? 5.138 12.784 1.299 1.00 98.56 97 ALA A C 1
ATOM 768 O O . ALA A 1 97 ? 3.939 12.938 1.066 1.00 98.56 97 ALA A O 1
ATOM 769 N N . ALA A 1 98 ? 5.878 13.753 1.849 1.00 98.12 98 ALA A N 1
ATOM 770 C CA . ALA A 1 98 ? 5.340 15.046 2.274 1.00 98.12 98 ALA A CA 1
ATOM 771 C C . ALA A 1 98 ? 4.657 15.800 1.119 1.00 98.12 98 ALA A C 1
ATOM 773 O O . ALA A 1 98 ? 3.652 16.486 1.317 1.00 98.12 98 ALA A O 1
ATOM 774 N N . LYS A 1 99 ? 5.188 15.676 -0.104 1.00 98.38 99 LYS A N 1
ATOM 775 C CA . LYS A 1 99 ? 4.569 16.215 -1.320 1.00 98.38 99 LYS A CA 1
ATOM 776 C C . LYS A 1 99 ? 3.168 15.639 -1.544 1.00 98.38 99 LYS A C 1
ATOM 778 O O . LYS A 1 99 ? 2.234 16.403 -1.770 1.00 98.38 99 LYS A O 1
ATOM 783 N N . TYR A 1 100 ? 3.001 14.323 -1.439 1.00 98.25 100 TYR A N 1
ATOM 784 C CA . TYR A 1 100 ? 1.705 13.667 -1.640 1.00 98.25 100 TYR A CA 1
ATOM 785 C C . TYR A 1 100 ? 0.722 13.888 -0.481 1.00 98.25 100 TYR A C 1
ATOM 787 O O . TYR A 1 100 ? -0.488 13.952 -0.709 1.00 98.25 100 TYR A O 1
ATOM 795 N N . GLU A 1 101 ? 1.209 14.081 0.745 1.00 97.25 101 GLU A N 1
ATOM 796 C CA . GLU A 1 101 ? 0.365 14.501 1.874 1.00 97.25 101 GLU A CA 1
ATOM 797 C C . GLU A 1 101 ? -0.183 15.916 1.676 1.00 97.25 101 GLU A C 1
ATOM 799 O O . GLU A 1 101 ? -1.373 16.155 1.878 1.00 97.25 101 GLU A O 1
ATOM 804 N N . LYS A 1 102 ? 0.629 16.851 1.163 1.00 97.44 102 LYS A N 1
ATOM 805 C CA . LYS A 1 102 ? 0.145 18.193 0.781 1.00 97.44 102 LYS A CA 1
ATOM 806 C C . LYS A 1 102 ? -0.947 18.143 -0.292 1.00 97.44 102 LYS A C 1
ATOM 808 O O . LYS A 1 102 ? -1.808 19.016 -0.319 1.00 97.44 102 LYS A O 1
ATOM 813 N N . MET A 1 103 ? -0.939 17.117 -1.144 1.00 96.81 103 MET A N 1
ATOM 814 C CA . MET A 1 103 ? -1.987 16.867 -2.142 1.00 96.81 103 MET A CA 1
ATOM 815 C C . MET A 1 103 ? -3.248 16.206 -1.550 1.00 96.81 103 MET A C 1
ATOM 817 O O . MET A 1 103 ? -4.228 16.021 -2.265 1.00 96.81 103 MET A O 1
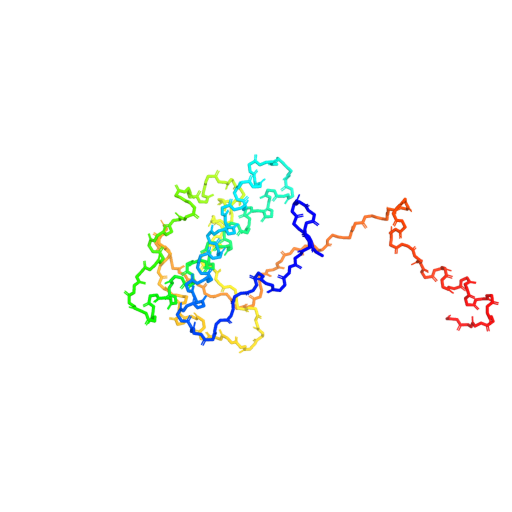ATOM 821 N N . GLY A 1 104 ? -3.251 15.831 -0.265 1.00 97.31 104 GLY A N 1
ATOM 822 C CA . GLY A 1 104 ? -4.388 15.190 0.405 1.00 97.31 104 GLY A CA 1
ATOM 823 C C . GLY A 1 104 ? -4.537 13.690 0.125 1.00 97.31 104 GLY A C 1
ATOM 824 O O . GLY A 1 104 ? -5.591 13.108 0.400 1.00 97.31 104 GLY A O 1
ATOM 825 N N . ILE A 1 105 ? -3.507 13.038 -0.422 1.00 97.94 105 ILE A N 1
ATOM 826 C CA . ILE A 1 105 ? -3.582 11.626 -0.830 1.00 97.94 105 ILE A CA 1
ATOM 827 C C . ILE A 1 105 ? -3.727 10.685 0.375 1.00 97.94 105 ILE A C 1
ATOM 829 O O . ILE A 1 105 ? -4.398 9.659 0.260 1.00 97.94 105 ILE A O 1
ATOM 833 N N . HIS A 1 106 ? -3.177 11.046 1.537 1.00 98.19 106 HIS A N 1
ATOM 834 C CA . HIS A 1 106 ? -3.314 10.307 2.803 1.00 98.19 106 HIS A CA 1
ATOM 835 C C . HIS A 1 106 ? -4.756 10.242 3.326 1.00 98.19 106 HIS A C 1
ATOM 837 O O . HIS A 1 106 ? -5.097 9.360 4.107 1.00 98.19 106 HIS A O 1
ATOM 843 N N . ARG A 1 107 ? -5.635 11.141 2.875 1.00 98.31 107 ARG A N 1
ATOM 844 C CA . ARG A 1 107 ? -7.055 11.166 3.273 1.00 98.31 107 ARG A CA 1
ATOM 845 C C . ARG A 1 107 ? -7.966 10.446 2.289 1.00 98.31 107 ARG A C 1
ATOM 847 O O . ARG A 1 107 ? -9.151 10.266 2.564 1.00 98.31 107 ARG A O 1
ATOM 854 N N . THR A 1 108 ? -7.423 10.045 1.142 1.00 98.38 108 THR A N 1
ATOM 855 C CA . THR A 1 108 ? -8.202 9.596 -0.009 1.00 98.38 108 THR A CA 1
ATOM 856 C C . THR A 1 108 ? -8.109 8.084 -0.180 1.00 98.38 108 THR A C 1
ATOM 858 O O . THR A 1 108 ? -7.030 7.539 -0.432 1.00 98.38 108 THR A O 1
ATOM 861 N N . LEU A 1 109 ? -9.244 7.394 -0.105 1.00 98.62 109 LEU A N 1
ATOM 862 C CA . LEU A 1 109 ? -9.360 5.985 -0.470 1.00 98.62 109 LEU A CA 1
ATOM 863 C C . LEU A 1 109 ? -10.041 5.875 -1.837 1.00 98.62 109 LEU A C 1
ATOM 865 O O . LEU A 1 109 ? -11.197 6.251 -1.987 1.00 98.62 109 LEU A O 1
ATOM 869 N N . TYR A 1 110 ? -9.318 5.393 -2.843 1.00 98.56 110 TYR A N 1
ATOM 870 C CA . TYR A 1 110 ? -9.832 5.259 -4.207 1.00 98.56 110 TYR A CA 1
ATOM 871 C C . TYR A 1 110 ? -10.665 3.981 -4.350 1.00 98.56 110 TYR A C 1
ATOM 873 O O . TYR A 1 110 ? -10.203 2.891 -4.001 1.00 98.56 110 TYR A O 1
ATOM 881 N N . ARG A 1 111 ? -11.876 4.097 -4.895 1.00 98.25 111 ARG A N 1
ATOM 882 C CA . ARG A 1 111 ? -12.764 2.972 -5.197 1.00 98.25 111 ARG A CA 1
ATOM 883 C C . ARG A 1 111 ? -12.484 2.475 -6.615 1.00 98.25 111 ARG A C 1
ATOM 885 O O . ARG A 1 111 ? -13.090 2.936 -7.579 1.00 98.25 111 ARG A O 1
ATOM 892 N N . PHE A 1 112 ? -11.566 1.517 -6.743 1.00 98.06 112 PHE A N 1
ATOM 893 C CA . PHE A 1 112 ? -11.152 0.901 -8.015 1.00 98.06 112 PHE A CA 1
ATOM 894 C C . PHE A 1 112 ? -12.197 -0.081 -8.583 1.00 98.06 112 PHE A C 1
ATOM 896 O O . PHE A 1 112 ? -11.898 -1.236 -8.868 1.00 98.06 112 PHE A O 1
ATOM 903 N N . SER A 1 113 ? -13.447 0.356 -8.734 1.00 97.75 113 SER A N 1
ATOM 904 C CA . SER A 1 113 ? -14.498 -0.416 -9.401 1.00 97.75 113 SER A CA 1
ATOM 905 C C . SER A 1 113 ? -15.462 0.525 -10.129 1.00 97.75 113 SER A C 1
ATOM 907 O O . SER A 1 113 ? -15.778 1.589 -9.598 1.00 97.75 113 SER A O 1
ATOM 909 N N . PRO A 1 114 ? -15.994 0.160 -11.306 1.00 96.56 114 PRO A N 1
ATOM 910 C CA . PRO A 1 114 ? -17.052 0.937 -11.945 1.00 96.56 114 PRO A CA 1
ATOM 911 C C . PRO A 1 114 ? -18.317 1.052 -11.077 1.00 96.56 114 PRO A C 1
ATOM 913 O O . PRO A 1 114 ? -18.878 2.140 -10.962 1.00 96.56 114 PRO A O 1
ATOM 916 N N . SER A 1 115 ? -18.741 -0.033 -10.414 1.00 96.88 115 SER A N 1
ATOM 917 C CA . SER A 1 115 ? -20.065 -0.114 -9.767 1.00 96.88 115 SER A CA 1
ATOM 918 C C . SER A 1 115 ? -20.097 -0.684 -8.348 1.00 96.88 115 SER A C 1
ATOM 920 O O . SER A 1 115 ? -21.094 -0.480 -7.655 1.00 96.88 115 SER A O 1
ATOM 922 N N . ASP A 1 116 ? -19.046 -1.362 -7.893 1.00 98.38 116 ASP A N 1
ATOM 923 C CA . ASP A 1 116 ? -19.068 -2.157 -6.657 1.00 98.38 116 ASP A CA 1
ATOM 924 C C . ASP A 1 116 ? -18.345 -1.473 -5.488 1.00 98.38 116 ASP A C 1
ATOM 926 O O . ASP A 1 116 ? -17.724 -0.420 -5.641 1.00 98.38 116 ASP A O 1
ATOM 930 N N . TYR A 1 117 ? -18.407 -2.090 -4.303 1.00 97.88 117 TYR A N 1
ATOM 931 C CA . TYR A 1 117 ? -17.677 -1.672 -3.092 1.00 97.88 117 TYR A CA 1
ATOM 932 C C . TYR A 1 117 ? -18.014 -0.261 -2.571 1.00 97.88 117 TYR A C 1
ATOM 934 O O . TYR A 1 117 ? -17.204 0.365 -1.891 1.00 97.88 117 TYR A O 1
ATOM 942 N N . LYS A 1 118 ? -19.223 0.239 -2.854 1.00 96.94 118 LYS A N 1
ATOM 943 C CA . LYS A 1 118 ? -19.699 1.569 -2.420 1.00 96.94 118 LYS A CA 1
ATOM 944 C C . LYS A 1 118 ? -19.733 1.736 -0.899 1.00 96.94 118 LYS A C 1
ATOM 946 O O . LYS A 1 118 ? -19.495 2.817 -0.384 1.00 96.94 118 LYS A O 1
ATOM 951 N N . ASP A 1 119 ? -19.942 0.637 -0.181 1.00 97.75 119 ASP A N 1
ATOM 952 C CA . ASP A 1 119 ? -20.043 0.611 1.279 1.00 97.75 119 ASP A CA 1
ATOM 953 C C . ASP A 1 119 ? -18.717 0.867 2.014 1.00 97.75 119 ASP A C 1
ATOM 955 O O . ASP A 1 119 ? -18.701 0.908 3.246 1.00 97.75 119 ASP A O 1
ATOM 959 N N . ILE A 1 120 ? -17.603 1.059 1.298 1.00 97.12 120 ILE A N 1
ATOM 960 C CA . ILE A 1 120 ? -16.302 1.335 1.915 1.00 97.12 120 ILE A CA 1
ATOM 961 C C . ILE A 1 120 ? -16.314 2.613 2.772 1.00 97.12 120 ILE A C 1
ATOM 963 O O . ILE A 1 120 ? -15.609 2.693 3.779 1.00 97.12 120 ILE A O 1
ATOM 967 N N . GLU A 1 121 ? -17.190 3.570 2.451 1.00 96.06 121 GLU A N 1
ATOM 968 C CA . GLU A 1 121 ? -17.428 4.790 3.236 1.00 96.06 121 GLU A CA 1
ATOM 969 C C . GLU A 1 121 ? -17.942 4.518 4.662 1.00 96.06 121 GLU A C 1
ATOM 971 O O . GLU A 1 121 ? -17.778 5.347 5.556 1.00 96.06 121 GLU A O 1
ATOM 976 N N . LYS A 1 122 ? -18.520 3.335 4.925 1.00 97.44 122 LYS A N 1
ATOM 977 C CA . LYS A 1 122 ? -18.969 2.951 6.275 1.00 97.44 122 LYS A CA 1
ATOM 978 C C . LYS A 1 122 ? -17.791 2.762 7.236 1.00 97.44 122 LYS A C 1
ATOM 980 O O . LYS A 1 122 ? -17.960 2.958 8.440 1.00 97.44 122 LYS A O 1
ATOM 985 N N . ILE A 1 123 ? -16.614 2.414 6.709 1.00 98.12 123 ILE A N 1
ATOM 986 C CA . ILE A 1 123 ? -15.360 2.280 7.466 1.00 98.12 123 ILE A CA 1
ATOM 987 C C . ILE A 1 123 ? -14.467 3.510 7.264 1.00 98.12 123 ILE A C 1
ATOM 989 O O . ILE A 1 123 ? -13.979 4.085 8.238 1.00 98.12 123 ILE A O 1
ATOM 993 N N . TRP A 1 124 ? -14.263 3.944 6.017 1.00 98.25 124 TRP A N 1
ATOM 994 C CA . TRP A 1 124 ? -13.393 5.074 5.685 1.00 98.25 124 TRP A CA 1
ATOM 995 C C . TRP A 1 124 ? -14.113 6.418 5.850 1.00 98.25 124 TRP A C 1
ATOM 997 O O . TRP A 1 124 ? -14.529 7.052 4.883 1.00 98.25 124 TRP A O 1
ATOM 1007 N N . ARG A 1 125 ? -14.274 6.841 7.108 1.00 97.25 125 ARG A N 1
ATOM 1008 C CA . ARG A 1 125 ? -14.981 8.069 7.499 1.00 97.25 125 ARG A CA 1
ATOM 1009 C C . ARG A 1 125 ? -14.380 8.726 8.742 1.00 97.25 125 ARG A C 1
ATOM 1011 O O . ARG A 1 125 ? -13.588 8.122 9.470 1.00 97.25 125 ARG A O 1
ATOM 1018 N N . GLY A 1 126 ? -14.821 9.953 9.012 1.00 96.56 126 GLY A N 1
ATOM 1019 C CA . GLY A 1 126 ? -14.331 10.785 10.112 1.00 96.56 126 GLY A CA 1
ATOM 1020 C C . GLY A 1 126 ? -13.096 11.589 9.710 1.00 96.56 126 GLY A C 1
ATOM 1021 O O . GLY A 1 126 ? -12.900 11.876 8.531 1.00 96.56 126 GLY A O 1
ATOM 1022 N N . SER A 1 127 ? -12.274 11.952 10.689 1.00 97.50 127 SER A N 1
ATOM 1023 C CA . SER A 1 127 ? -11.054 12.735 10.476 1.00 97.50 127 SER A CA 1
ATOM 1024 C C . SER A 1 127 ? -9.806 11.857 10.433 1.00 97.50 127 SER A C 1
ATOM 1026 O O . SER A 1 127 ? -9.723 10.835 11.120 1.00 97.50 127 SER A O 1
ATOM 1028 N N . HIS A 1 128 ? -8.818 12.270 9.643 1.00 97.06 128 HIS A N 1
ATOM 1029 C CA . HIS A 1 128 ? -7.485 11.687 9.661 1.00 97.06 128 HIS A CA 1
ATOM 1030 C C . HIS A 1 128 ? -6.786 12.029 10.994 1.00 97.06 128 HIS A C 1
ATOM 1032 O O . HIS A 1 128 ? -6.873 13.173 11.449 1.00 97.06 128 HIS A O 1
ATOM 1038 N N . PRO A 1 129 ? -6.102 11.070 11.645 1.00 92.75 129 PRO A N 1
ATOM 1039 C CA . PRO A 1 129 ? -5.602 11.239 13.011 1.00 92.75 129 PRO A CA 1
ATOM 1040 C C . PRO A 1 129 ? -4.467 12.263 13.151 1.00 92.75 129 PRO A C 1
ATOM 1042 O O . PRO A 1 129 ? -4.311 12.834 14.225 1.00 92.75 129 PRO A O 1
ATOM 1045 N N . GLU A 1 130 ? -3.684 12.505 12.096 1.00 88.88 130 GLU A N 1
ATOM 1046 C CA . GLU A 1 130 ? -2.528 13.414 12.173 1.00 88.88 130 GLU A CA 1
ATOM 1047 C C . GLU A 1 130 ? -2.868 14.886 11.889 1.00 88.88 130 GLU A C 1
ATOM 1049 O O . GLU A 1 130 ? -2.306 15.769 12.531 1.00 88.88 130 GLU A O 1
ATOM 1054 N N . ASP A 1 131 ? -3.776 15.175 10.949 1.00 92.69 131 ASP A N 1
ATOM 1055 C CA . ASP A 1 131 ? -4.084 16.548 10.511 1.00 92.69 131 ASP A CA 1
ATOM 1056 C C . ASP A 1 131 ? -5.528 16.989 10.818 1.00 92.69 131 ASP A C 1
ATOM 1058 O O . ASP A 1 131 ? -5.893 18.142 10.577 1.00 92.69 131 ASP A O 1
ATOM 1062 N N . GLY A 1 132 ? -6.361 16.085 11.350 1.00 96.12 132 GLY A N 1
ATOM 1063 C CA . GLY A 1 132 ? -7.752 16.341 11.728 1.00 96.12 132 GLY A CA 1
ATOM 1064 C C . GLY A 1 132 ? -8.712 16.569 10.555 1.00 96.12 132 GLY A C 1
ATOM 1065 O O . GLY A 1 132 ? -9.911 16.761 10.774 1.00 96.12 132 GLY A O 1
ATOM 1066 N N . GLN A 1 133 ? -8.225 16.534 9.316 1.00 97.69 133 GLN A N 1
ATOM 1067 C CA . GLN A 1 133 ? -9.017 16.818 8.125 1.00 97.69 133 GLN A CA 1
ATOM 1068 C C . GLN A 1 133 ? -9.885 15.608 7.739 1.00 97.69 133 GLN A C 1
ATOM 1070 O O . GLN A 1 133 ? -9.518 14.468 8.035 1.00 97.69 133 GLN A O 1
ATOM 1075 N N . PRO A 1 134 ? -11.031 15.808 7.064 1.00 98.12 134 PRO A N 1
ATOM 1076 C CA . PRO A 1 134 ? -11.942 14.714 6.744 1.00 98.12 134 PRO A CA 1
ATOM 1077 C C . PRO A 1 134 ? -11.304 13.699 5.791 1.00 98.12 134 PRO A C 1
ATOM 1079 O O . PRO A 1 134 ? -10.620 14.072 4.829 1.00 98.12 134 PRO A O 1
ATOM 1082 N N . LEU A 1 135 ? -11.556 12.420 6.073 1.00 98.44 135 LEU A N 1
ATOM 1083 C CA . LEU A 1 135 ? -11.321 11.304 5.165 1.00 98.44 135 LEU A CA 1
ATOM 1084 C C . LEU A 1 135 ? -12.365 11.320 4.051 1.00 98.44 135 LEU A C 1
ATOM 1086 O O . LEU A 1 135 ? -13.522 11.671 4.279 1.00 98.44 135 LEU A O 1
ATOM 1090 N N . GLN A 1 136 ? -11.955 10.916 2.854 1.00 97.94 136 GLN A N 1
ATOM 1091 C CA . GLN A 1 136 ? -12.819 10.881 1.680 1.00 97.94 136 GLN A CA 1
ATOM 1092 C C . GLN A 1 136 ? -12.599 9.612 0.861 1.00 97.94 136 GLN A C 1
ATOM 1094 O O . GLN A 1 136 ? -11.474 9.117 0.731 1.00 97.94 136 GLN A O 1
ATOM 1099 N N . VAL A 1 137 ? -13.685 9.105 0.285 1.00 98.38 137 VAL A N 1
ATOM 1100 C CA . VAL A 1 137 ? -13.649 8.074 -0.753 1.00 98.38 137 VAL A CA 1
ATOM 1101 C C . VAL A 1 137 ? -13.678 8.779 -2.106 1.00 98.38 137 VAL A C 1
ATOM 1103 O O . VAL A 1 137 ? -14.490 9.676 -2.320 1.00 98.38 137 VAL A O 1
ATOM 1106 N N . TYR A 1 138 ? -12.767 8.408 -3.000 1.00 97.94 138 TYR A N 1
ATOM 1107 C CA . TYR A 1 138 ? -12.737 8.905 -4.372 1.00 97.94 138 TYR A CA 1
ATOM 1108 C C . TYR A 1 138 ? -13.299 7.840 -5.308 1.00 97.94 138 TYR A C 1
ATOM 1110 O O . TYR A 1 138 ? -12.877 6.685 -5.268 1.00 97.94 138 TYR A O 1
ATOM 1118 N N . GLU A 1 139 ? -14.232 8.236 -6.164 1.00 97.88 139 GLU A N 1
ATOM 1119 C CA . GLU A 1 139 ? -14.885 7.345 -7.117 1.00 97.88 139 GLU A CA 1
ATOM 1120 C C . GLU A 1 139 ? -13.976 7.084 -8.326 1.00 97.88 139 GLU A C 1
ATOM 1122 O O . GLU A 1 139 ? -13.747 7.972 -9.144 1.00 97.88 139 GLU A O 1
ATOM 1127 N N . GLY A 1 140 ? -13.473 5.852 -8.448 1.00 97.62 140 GLY A N 1
ATOM 1128 C CA . GLY A 1 140 ? -12.575 5.438 -9.526 1.00 97.62 140 GLY A CA 1
ATOM 1129 C C . GLY A 1 140 ? -11.083 5.491 -9.164 1.00 97.62 140 GLY A C 1
ATOM 1130 O O . GLY A 1 140 ? -10.711 5.782 -8.023 1.00 97.62 140 GLY A O 1
ATOM 1131 N N . PRO A 1 141 ? -10.206 5.152 -10.124 1.00 97.62 141 PRO A N 1
ATOM 1132 C CA . PRO A 1 141 ? -8.764 5.291 -9.959 1.00 97.62 141 PRO A CA 1
ATOM 1133 C C . PRO A 1 141 ? -8.341 6.773 -9.965 1.00 97.62 141 PRO A C 1
ATOM 1135 O O . PRO A 1 141 ? -9.046 7.611 -10.531 1.00 97.62 141 PRO A O 1
ATOM 1138 N N . PRO A 1 142 ? -7.170 7.119 -9.399 1.00 96.62 142 PRO A N 1
ATOM 1139 C CA . PRO A 1 142 ? -6.563 8.422 -9.656 1.00 96.62 142 PRO A CA 1
ATOM 1140 C C . PRO A 1 142 ? -6.232 8.580 -11.156 1.00 96.62 142 PRO A C 1
ATOM 1142 O O . PRO A 1 142 ? -6.126 7.571 -11.856 1.00 96.62 142 PRO A O 1
ATOM 1145 N N . PRO A 1 143 ? -5.973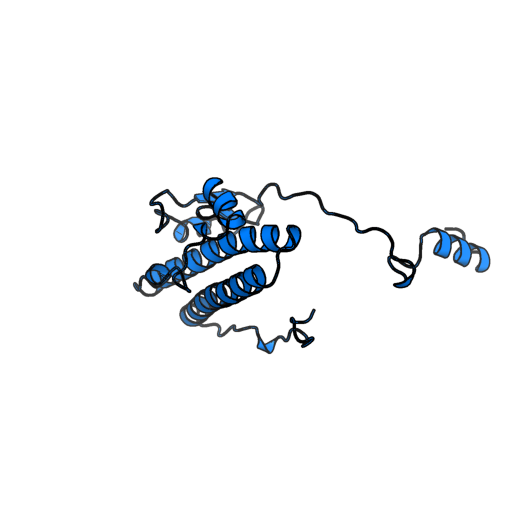 9.810 -11.647 1.00 94.25 143 PRO A N 1
ATOM 1146 C CA . PRO A 1 143 ? -5.616 10.057 -13.052 1.00 94.25 143 PRO A CA 1
ATOM 1147 C C . PRO A 1 143 ? -4.431 9.230 -13.576 1.00 94.25 143 PRO A C 1
ATOM 1149 O O . PRO A 1 143 ? -4.327 9.003 -14.777 1.00 94.25 143 PRO A O 1
ATOM 1152 N N . GLY A 1 144 ? -3.552 8.767 -12.681 1.00 94.69 144 GLY A N 1
ATOM 1153 C CA . GLY A 1 144 ? -2.377 7.977 -13.032 1.00 94.69 144 GLY A CA 1
ATOM 1154 C C . GLY A 1 144 ? -1.259 8.831 -13.627 1.00 94.69 144 GLY A C 1
ATOM 1155 O O . GLY A 1 144 ? -1.137 10.018 -13.325 1.00 94.69 144 GLY A O 1
ATOM 1156 N N . GLY A 1 145 ? -0.425 8.198 -14.443 1.00 93.81 145 GLY A N 1
ATOM 1157 C CA . GLY A 1 145 ? 0.666 8.824 -15.181 1.00 93.81 145 GLY A CA 1
ATOM 1158 C C . GLY A 1 145 ? 0.933 8.054 -16.470 1.00 93.81 145 GLY A C 1
ATOM 1159 O O . GLY A 1 145 ? 0.283 7.043 -16.741 1.00 93.81 145 GLY A O 1
ATOM 1160 N N . GLU A 1 146 ? 1.880 8.536 -17.267 1.00 94.81 146 GLU A N 1
ATOM 1161 C CA . GLU A 1 146 ? 2.255 7.877 -18.517 1.00 94.81 146 GLU A CA 1
ATOM 1162 C C . GLU A 1 146 ? 2.998 6.565 -18.252 1.00 94.81 146 GLU A C 1
ATOM 1164 O O . GLU A 1 146 ? 3.850 6.472 -17.365 1.00 94.81 146 GLU A O 1
ATOM 1169 N N . TYR A 1 147 ? 2.682 5.543 -19.046 1.00 92.00 147 TYR A N 1
ATOM 1170 C CA . TYR A 1 147 ? 3.461 4.314 -19.076 1.00 92.00 147 TYR A CA 1
ATOM 1171 C C . TYR A 1 147 ? 4.740 4.558 -19.883 1.00 92.00 147 TYR A C 1
ATOM 1173 O O . TYR A 1 147 ? 4.675 5.059 -21.003 1.00 92.00 147 TYR A O 1
ATOM 1181 N N . HIS A 1 148 ? 5.899 4.230 -19.314 1.00 88.69 148 HIS A N 1
ATOM 1182 C CA . HIS A 1 148 ? 7.176 4.335 -20.015 1.00 88.69 148 HIS A CA 1
ATOM 1183 C C . HIS A 1 148 ? 7.542 3.003 -20.662 1.00 88.69 148 HIS A C 1
ATOM 1185 O O . HIS A 1 148 ? 7.774 2.013 -19.969 1.00 88.69 148 HIS A O 1
ATOM 1191 N N . GLU A 1 149 ? 7.644 3.011 -21.988 1.00 89.94 149 GLU A N 1
ATOM 1192 C CA . GLU A 1 149 ? 8.309 1.948 -22.733 1.00 89.94 149 GLU A CA 1
ATOM 1193 C C . GLU A 1 149 ? 9.823 2.163 -22.657 1.00 89.94 149 GLU A C 1
ATOM 1195 O O . GLU A 1 149 ? 10.333 3.252 -22.934 1.00 89.94 149 GLU A O 1
ATOM 1200 N N . LEU A 1 150 ? 10.541 1.132 -22.216 1.00 91.38 150 LEU A N 1
ATOM 1201 C CA . LEU A 1 150 ? 11.998 1.153 -22.183 1.00 91.38 150 LEU A CA 1
ATOM 1202 C C . LEU A 1 150 ? 12.552 0.928 -23.598 1.00 91.38 150 LEU A C 1
ATOM 1204 O O . LEU A 1 150 ? 11.920 0.223 -24.384 1.00 91.38 150 LEU A O 1
ATOM 1208 N N . PRO A 1 151 ? 13.721 1.504 -23.926 1.00 91.88 151 PRO A N 1
ATOM 1209 C CA . PRO A 1 151 ? 14.364 1.264 -25.212 1.00 91.88 151 PRO A CA 1
ATOM 1210 C C . PRO A 1 151 ? 14.782 -0.203 -25.362 1.00 91.88 151 PRO A C 1
ATOM 1212 O O . PRO A 1 151 ? 15.028 -0.892 -24.370 1.00 91.88 151 PRO A O 1
ATOM 1215 N N . ASP A 1 152 ? 14.917 -0.644 -26.613 1.00 92.19 152 ASP A N 1
ATOM 1216 C CA . ASP A 1 152 ? 15.473 -1.951 -26.955 1.00 92.19 152 ASP A CA 1
ATOM 1217 C C . ASP A 1 152 ? 16.856 -2.142 -26.314 1.00 92.19 152 ASP A C 1
ATOM 1219 O O . ASP A 1 152 ? 17.697 -1.238 -26.314 1.00 92.19 152 ASP A O 1
ATOM 1223 N N . VAL A 1 153 ? 17.102 -3.353 -25.818 1.00 93.88 153 VAL A N 1
ATOM 1224 C CA . VAL A 1 153 ? 18.377 -3.787 -25.241 1.00 93.88 153 VAL A CA 1
ATOM 1225 C C . VAL A 1 153 ? 18.846 -5.021 -26.024 1.00 93.88 153 VAL A C 1
ATOM 1227 O O . VAL A 1 153 ? 18.502 -6.154 -25.664 1.00 93.88 153 VAL A O 1
ATOM 1230 N N . PRO A 1 154 ? 19.579 -4.835 -27.142 1.00 89.94 154 PRO A N 1
ATOM 1231 C CA . PRO A 1 154 ? 19.958 -5.927 -28.041 1.00 89.94 154 PRO A CA 1
ATOM 1232 C C . PRO A 1 154 ? 20.784 -7.029 -27.374 1.00 89.94 154 PRO A C 1
ATOM 1234 O O . PRO A 1 154 ? 20.590 -8.203 -27.682 1.00 89.94 154 PRO A O 1
ATOM 1237 N N . GLU A 1 155 ? 21.674 -6.672 -26.448 1.00 93.88 155 GLU A N 1
ATOM 1238 C CA . GLU A 1 155 ? 22.489 -7.611 -25.671 1.00 93.88 155 GLU A CA 1
ATOM 1239 C C . GLU A 1 155 ? 21.665 -8.524 -24.744 1.00 93.88 155 GLU A C 1
ATOM 1241 O O . GLU A 1 155 ? 22.128 -9.611 -24.406 1.00 93.88 155 GLU A O 1
ATOM 1246 N N . GLU A 1 156 ? 20.433 -8.128 -24.410 1.00 94.44 156 GLU A N 1
ATOM 1247 C CA . GLU A 1 156 ? 19.453 -8.927 -23.654 1.00 94.44 156 GLU A CA 1
ATOM 1248 C C . GLU A 1 156 ? 18.415 -9.601 -24.568 1.00 94.44 156 GLU A C 1
ATOM 1250 O O . GLU A 1 156 ? 17.493 -10.266 -24.094 1.00 94.44 156 GLU A O 1
ATOM 1255 N N . PHE A 1 157 ? 18.534 -9.425 -25.889 1.00 90.62 157 PHE A N 1
ATOM 1256 C CA . PHE A 1 157 ? 17.543 -9.862 -26.874 1.00 90.62 157 PHE A CA 1
ATOM 1257 C C . PHE A 1 157 ? 16.125 -9.350 -26.551 1.00 90.62 157 PHE A C 1
ATOM 1259 O O . PHE A 1 157 ? 15.148 -10.076 -26.740 1.00 90.62 157 PHE A O 1
ATOM 1266 N N . ALA A 1 158 ? 16.005 -8.107 -26.065 1.00 91.75 158 ALA A N 1
ATOM 1267 C CA . ALA A 1 158 ? 14.744 -7.484 -25.657 1.00 91.75 158 ALA A CA 1
ATOM 1268 C C . ALA A 1 158 ? 14.435 -6.243 -26.524 1.00 91.75 158 ALA A C 1
ATOM 1270 O O . ALA A 1 158 ? 15.294 -5.369 -26.626 1.00 91.75 158 ALA A O 1
ATOM 1271 N N . PRO A 1 159 ? 13.248 -6.140 -27.159 1.00 84.88 159 PRO A N 1
ATOM 1272 C CA . PRO A 1 159 ? 12.089 -7.037 -27.061 1.00 84.88 159 PRO A CA 1
ATOM 1273 C C . PRO A 1 159 ? 12.257 -8.360 -27.830 1.00 84.88 159 PRO A C 1
ATOM 1275 O O . PRO A 1 159 ? 11.419 -9.254 -27.711 1.00 84.88 159 PRO A O 1
ATOM 1278 N N . GLY A 1 160 ? 13.339 -8.499 -28.598 1.00 85.38 160 GLY A N 1
ATOM 1279 C CA . GLY A 1 160 ? 13.686 -9.728 -29.303 1.00 85.38 160 GLY A CA 1
ATOM 1280 C C . GLY A 1 160 ? 13.128 -9.750 -30.717 1.00 85.38 160 GLY A C 1
ATOM 1281 O O . GLY A 1 160 ? 13.463 -8.890 -31.528 1.00 85.38 160 GLY A O 1
ATOM 1282 N N . LEU A 1 161 ? 12.324 -10.766 -31.036 1.00 83.44 161 LEU A N 1
ATOM 1283 C CA . LEU A 1 161 ? 11.776 -10.942 -32.381 1.00 83.44 161 LEU A CA 1
ATOM 1284 C C . LEU A 1 161 ? 10.822 -9.802 -32.742 1.00 83.44 161 LEU A C 1
ATOM 1286 O O . LEU A 1 161 ? 9.886 -9.489 -32.008 1.00 83.44 161 LEU A O 1
ATOM 1290 N N . SER A 1 162 ? 11.027 -9.244 -33.926 1.00 84.69 162 SER A N 1
ATOM 1291 C CA . SER A 1 162 ? 10.195 -8.191 -34.497 1.00 84.69 162 SER A CA 1
ATOM 1292 C C . SER A 1 162 ? 9.175 -8.754 -35.491 1.00 84.69 162 SER A C 1
ATOM 1294 O O . SER A 1 162 ? 9.305 -9.875 -35.988 1.00 84.69 162 SER A O 1
ATOM 1296 N N . SER A 1 163 ? 8.177 -7.947 -35.864 1.00 84.38 163 SER A N 1
ATOM 1297 C CA . SER A 1 163 ? 7.253 -8.291 -36.960 1.00 84.38 163 SER A CA 1
ATOM 1298 C C . SER A 1 163 ? 7.976 -8.601 -38.282 1.00 84.38 163 SER A C 1
ATOM 1300 O O . SER A 1 163 ? 7.525 -9.456 -39.048 1.00 84.38 163 SER A O 1
ATOM 1302 N N . ASP A 1 164 ? 9.133 -7.984 -38.526 1.00 86.12 164 ASP A N 1
ATOM 1303 C CA . ASP A 1 164 ? 9.950 -8.238 -39.712 1.00 86.12 164 ASP A CA 1
ATOM 1304 C C . ASP A 1 164 ? 10.607 -9.620 -39.687 1.00 86.12 164 ASP A C 1
ATOM 1306 O O . ASP A 1 164 ? 10.728 -10.267 -40.733 1.00 86.12 164 ASP A O 1
ATOM 1310 N N . ASP A 1 165 ? 10.951 -10.134 -38.505 1.00 87.19 165 ASP A N 1
ATOM 1311 C CA . ASP A 1 165 ? 11.421 -11.510 -38.356 1.00 87.19 165 ASP A CA 1
ATOM 1312 C C . ASP A 1 165 ? 10.337 -12.514 -38.745 1.00 87.19 165 ASP A C 1
ATOM 1314 O O . ASP A 1 165 ? 10.613 -13.461 -39.489 1.00 87.19 165 ASP A O 1
ATOM 1318 N N . PHE A 1 166 ? 9.091 -12.269 -38.329 1.00 87.50 166 PHE A N 1
ATOM 1319 C CA . PHE A 1 166 ? 7.948 -13.099 -38.713 1.00 87.50 166 PHE A CA 1
ATOM 1320 C C . PHE A 1 166 ? 7.676 -13.036 -40.219 1.00 87.50 166 PHE A C 1
ATOM 1322 O O . PHE A 1 166 ? 7.548 -14.087 -40.849 1.00 87.50 166 PHE A O 1
ATOM 1329 N N . ARG A 1 167 ? 7.688 -11.842 -40.832 1.00 92.25 167 ARG A N 1
ATOM 1330 C CA . ARG A 1 167 ? 7.561 -11.673 -42.297 1.00 92.25 167 ARG A CA 1
ATOM 1331 C C . ARG A 1 167 ? 8.651 -12.426 -43.054 1.00 92.25 167 ARG A C 1
ATOM 1333 O O . ARG A 1 167 ? 8.382 -13.102 -44.048 1.00 92.25 167 ARG A O 1
ATOM 1340 N N . ARG A 1 168 ? 9.893 -12.350 -42.569 1.00 88.50 168 ARG A N 1
ATOM 1341 C CA . ARG A 1 168 ? 11.040 -13.051 -43.156 1.00 88.50 168 ARG A CA 1
ATOM 1342 C C . ARG A 1 168 ? 10.881 -14.570 -43.089 1.00 88.50 168 ARG A C 1
ATOM 1344 O O . ARG A 1 168 ? 11.228 -15.249 -44.056 1.00 88.50 168 ARG A O 1
ATOM 1351 N N . ILE A 1 169 ? 10.376 -15.107 -41.978 1.00 91.94 169 ILE A N 1
ATOM 1352 C CA . ILE A 1 169 ? 10.121 -16.547 -41.821 1.00 91.94 169 ILE A CA 1
ATOM 1353 C C . ILE A 1 169 ? 8.937 -16.986 -42.690 1.00 91.94 169 ILE A C 1
ATOM 1355 O O . ILE A 1 169 ? 9.069 -17.965 -43.423 1.00 91.94 169 ILE A O 1
ATOM 1359 N N . ALA A 1 170 ? 7.829 -16.244 -42.685 1.00 92.69 170 ALA A N 1
ATOM 1360 C CA . ALA A 1 170 ? 6.648 -16.548 -43.493 1.00 92.69 170 ALA A CA 1
ATOM 1361 C C . ALA A 1 170 ? 6.986 -16.636 -44.987 1.00 92.69 170 ALA A C 1
ATOM 1363 O O . ALA A 1 170 ? 6.667 -17.634 -45.635 1.00 92.69 170 ALA A O 1
ATOM 1364 N N . LYS A 1 171 ? 7.782 -15.685 -45.496 1.00 94.12 171 LYS A N 1
ATOM 1365 C CA . LYS A 1 171 ? 8.290 -15.717 -46.874 1.00 94.12 171 LYS A CA 1
ATOM 1366 C C . LYS A 1 171 ? 9.070 -16.998 -47.193 1.00 94.12 171 LYS A C 1
ATOM 1368 O O . LYS A 1 171 ? 8.919 -17.543 -48.282 1.00 94.12 171 LYS A O 1
ATOM 1373 N N . LYS A 1 172 ? 9.904 -17.496 -46.269 1.00 92.94 172 LYS A N 1
ATOM 1374 C CA . LYS A 1 172 ? 10.657 -18.754 -46.463 1.00 92.94 172 LYS A CA 1
ATOM 1375 C C . LYS A 1 172 ? 9.758 -19.992 -46.461 1.00 92.94 172 LYS A C 1
ATOM 1377 O O . LYS A 1 172 ? 10.111 -20.980 -47.094 1.00 92.94 172 LYS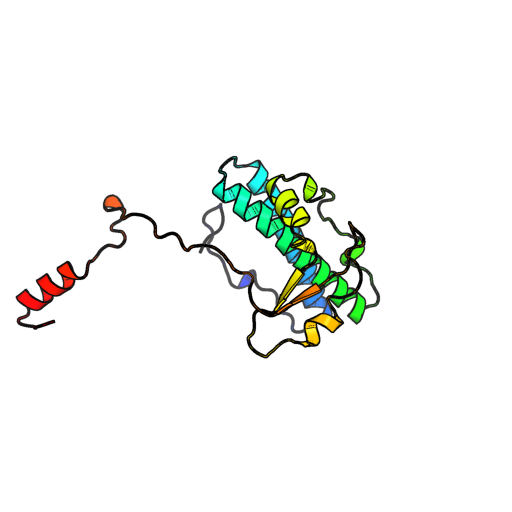 A O 1
ATOM 1382 N N . LEU A 1 173 ? 8.629 -19.938 -45.758 1.00 94.56 173 LEU A N 1
ATOM 1383 C CA . LEU A 1 173 ? 7.645 -21.019 -45.682 1.00 94.56 173 LEU A CA 1
ATOM 1384 C C . LEU A 1 173 ? 6.601 -20.971 -46.812 1.00 94.56 173 LEU A C 1
ATOM 1386 O O . LEU A 1 173 ? 5.758 -21.859 -46.883 1.00 94.56 173 LEU A O 1
ATOM 1390 N N . GLY A 1 174 ? 6.642 -19.959 -47.686 1.00 93.75 174 GLY A N 1
ATOM 1391 C CA . GLY A 1 174 ? 5.621 -19.756 -48.720 1.00 93.75 174 GLY A CA 1
ATOM 1392 C C . GLY A 1 174 ? 4.271 -19.295 -48.160 1.00 93.75 174 GLY A C 1
ATOM 1393 O O . GLY A 1 174 ? 3.245 -19.514 -48.794 1.00 93.75 174 GLY A O 1
ATOM 1394 N N . ILE A 1 175 ? 4.271 -18.689 -46.969 1.00 92.50 175 ILE A N 1
ATOM 1395 C CA . ILE A 1 175 ? 3.087 -18.146 -46.297 1.00 92.50 175 ILE A CA 1
ATOM 1396 C C . ILE A 1 175 ? 3.050 -16.632 -46.536 1.00 92.50 175 ILE A C 1
ATOM 1398 O O . ILE A 1 175 ? 4.052 -15.946 -46.324 1.00 92.50 175 ILE A O 1
ATOM 1402 N N . GLU A 1 176 ? 1.898 -16.113 -46.957 1.00 84.94 176 GLU A N 1
ATOM 1403 C CA . GLU A 1 176 ? 1.625 -14.674 -47.040 1.00 84.94 176 GLU A CA 1
ATOM 1404 C C . GLU A 1 176 ? 1.013 -14.210 -45.705 1.00 84.94 176 GLU A C 1
ATOM 1406 O O . GLU A 1 176 ? 0.048 -14.816 -45.234 1.00 84.94 176 GLU A O 1
ATOM 1411 N N . LEU A 1 177 ? 1.625 -13.204 -45.065 1.00 72.31 177 LEU A N 1
ATOM 1412 C CA . LEU A 1 177 ? 1.197 -12.607 -43.787 1.00 72.31 177 LEU A CA 1
ATOM 1413 C C . LEU A 1 177 ? 0.502 -11.265 -44.011 1.00 72.31 177 LEU A C 1
ATOM 1415 O O . LEU A 1 177 ? 1.018 -10.491 -44.850 1.00 72.31 177 LEU A O 1
#

Secondary structure (DSSP, 8-state):
-B-TTSPBP-GGG----S-HHHHHHHHHHHHHHHHHHHHHHHHT---HHHHHHHHHHHHHHHHHHHHHHHHHHHHHS--GGGG-SSSS--GGGSHHHHHHHHTTGGGEEEE-SSSS-GGGGGTS-SB-TTT-PBPEEEES-----PPPPPPPBGGGTBS-S-HHHHHHHHHHHT---

Foldseek 3Di:
DADPVRHDDDPVPDDDPVDPLVNLVVQLVVLLVVLVVLVVVCVVDPPPVSLLVSLLVNLVSLLRNCLSQLVNCVVPVDNSNVVPPVVPDDSCVRVNVVVVVVVVSSQEAEDADQDDDPCSCVRSFAADPPPRHTRDYHYHDDPDDDDDDDDDDVVVCVVPDDPVNVVVVCVVVVHDD

Radius of gyration: 21.96 Å; chains: 1; bounding box: 43×39×69 Å

pLDDT: mean 96.19, std 3.93, range [72.31, 98.81]